Protein AF-L8F3K5-F1 (afdb_monomer_lite)

Structure (mmCIF, N/CA/C/O backbone):
data_AF-L8F3K5-F1
#
_entry.id   AF-L8F3K5-F1
#
loop_
_atom_site.group_PDB
_atom_site.id
_atom_site.type_symbol
_atom_site.label_atom_id
_atom_site.label_alt_id
_atom_site.label_comp_id
_atom_site.label_asym_id
_atom_site.label_entity_id
_atom_site.label_seq_id
_atom_site.pdbx_PDB_ins_code
_atom_site.Cartn_x
_atom_site.Cartn_y
_atom_site.Cartn_z
_atom_site.occupancy
_atom_site.B_iso_or_equiv
_atom_site.auth_seq_id
_atom_site.auth_comp_id
_atom_site.auth_asym_id
_atom_site.auth_atom_id
_atom_site.pdbx_PDB_model_num
ATOM 1 N N . MET A 1 1 ? 30.404 16.457 -5.423 1.00 36.34 1 MET A N 1
ATOM 2 C CA . MET A 1 1 ? 29.366 15.419 -5.221 1.00 36.34 1 MET A CA 1
ATOM 3 C C . MET A 1 1 ? 28.011 16.108 -5.156 1.00 36.34 1 MET A C 1
ATOM 5 O O . MET A 1 1 ? 27.626 16.585 -4.099 1.00 36.34 1 MET A O 1
ATOM 9 N N . GLY A 1 2 ? 27.346 16.272 -6.302 1.00 43.00 2 GLY A N 1
ATOM 10 C CA . GLY A 1 2 ? 26.012 16.871 -6.367 1.00 43.00 2 GLY A CA 1
ATOM 11 C C . GLY A 1 2 ? 24.969 15.801 -6.072 1.00 43.00 2 GLY A C 1
ATOM 12 O O . GLY A 1 2 ? 24.832 14.852 -6.839 1.00 43.00 2 GLY A O 1
ATOM 13 N N . ALA A 1 3 ? 24.279 15.912 -4.941 1.00 49.78 3 ALA A N 1
ATOM 14 C CA . ALA A 1 3 ? 23.174 15.021 -4.631 1.00 49.78 3 ALA A CA 1
ATOM 15 C C . ALA A 1 3 ? 22.024 15.311 -5.603 1.00 49.78 3 ALA A C 1
ATOM 17 O O . ALA A 1 3 ? 21.519 16.430 -5.654 1.00 49.78 3 ALA A O 1
ATOM 18 N N . LEU A 1 4 ? 21.592 14.299 -6.356 1.00 48.38 4 LEU A N 1
ATOM 19 C CA . LEU A 1 4 ? 20.319 14.317 -7.074 1.00 48.38 4 LEU A CA 1
ATOM 20 C C . LEU A 1 4 ? 19.176 14.278 -6.043 1.00 48.38 4 LEU A C 1
ATOM 22 O O . LEU A 1 4 ? 18.558 13.2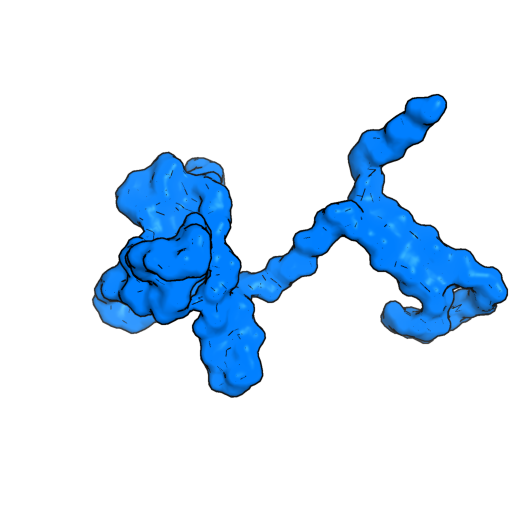42 -5.799 1.00 48.38 4 LEU A O 1
ATOM 26 N N . GLY A 1 5 ? 18.945 15.399 -5.362 1.00 53.62 5 GLY A N 1
ATOM 27 C CA . GLY A 1 5 ? 17.818 15.578 -4.456 1.00 53.62 5 GLY A CA 1
ATOM 28 C C . GLY A 1 5 ? 16.514 15.585 -5.251 1.00 53.62 5 GLY A C 1
ATOM 29 O O . GLY A 1 5 ? 16.362 16.377 -6.172 1.00 53.62 5 GLY A O 1
ATOM 30 N N . GLY A 1 6 ? 15.582 14.692 -4.911 1.00 67.50 6 GLY A N 1
ATOM 31 C CA . GLY A 1 6 ? 14.237 14.655 -5.505 1.00 67.50 6 GLY A CA 1
ATOM 32 C C . GLY A 1 6 ? 14.044 13.711 -6.698 1.00 67.50 6 GLY A C 1
ATOM 33 O O . GLY A 1 6 ? 12.943 13.647 -7.235 1.00 67.50 6 GLY A O 1
ATOM 34 N N . VAL A 1 7 ? 15.059 12.942 -7.101 1.00 74.69 7 VAL A N 1
ATOM 35 C CA . VAL A 1 7 ? 14.916 11.950 -8.180 1.00 74.69 7 VAL A CA 1
ATOM 36 C C . VAL A 1 7 ? 14.282 10.656 -7.643 1.00 74.69 7 VAL A C 1
ATOM 38 O O . VAL A 1 7 ? 14.799 10.046 -6.708 1.00 74.69 7 VAL A O 1
ATOM 41 N N . GLU A 1 8 ? 13.159 10.226 -8.234 1.00 76.56 8 GLU A N 1
ATOM 42 C CA . GLU A 1 8 ? 12.423 9.002 -7.847 1.00 76.56 8 GLU A CA 1
ATOM 43 C C . GLU A 1 8 ? 13.243 7.720 -8.099 1.00 76.56 8 GLU A C 1
ATOM 45 O O . GLU A 1 8 ? 13.157 6.737 -7.351 1.00 76.56 8 GLU A O 1
ATOM 50 N N . GLY A 1 9 ? 14.058 7.734 -9.154 1.00 81.31 9 GLY A N 1
ATOM 51 C CA . GLY A 1 9 ? 14.797 6.575 -9.628 1.00 81.31 9 GLY A CA 1
ATOM 52 C C . GLY A 1 9 ? 15.609 6.845 -10.892 1.00 81.31 9 GLY A C 1
ATOM 53 O O . GLY A 1 9 ? 15.603 7.946 -11.436 1.00 81.31 9 GLY A O 1
ATOM 54 N N . ILE A 1 10 ? 16.301 5.815 -11.367 1.00 86.12 10 ILE A N 1
ATOM 55 C CA . ILE A 1 10 ? 17.162 5.845 -12.550 1.00 86.12 10 ILE A CA 1
ATOM 56 C C . ILE A 1 10 ? 16.566 4.911 -13.603 1.00 86.12 10 ILE A C 1
ATOM 58 O O . ILE A 1 10 ? 16.078 3.826 -13.284 1.00 86.12 10 ILE A O 1
ATOM 62 N N . VAL A 1 11 ? 16.617 5.322 -14.868 1.00 88.56 11 VAL A N 1
ATOM 63 C CA . VAL A 1 11 ? 16.275 4.457 -16.000 1.00 88.56 11 VAL A CA 1
ATOM 64 C C . VAL A 1 11 ? 17.534 4.187 -16.805 1.00 88.56 11 VAL A C 1
ATOM 66 O O . VAL A 1 11 ? 18.119 5.109 -17.366 1.00 88.56 11 VAL A O 1
ATOM 69 N N . TYR A 1 12 ? 17.926 2.922 -16.885 1.00 85.50 12 TYR A N 1
ATOM 70 C CA . TYR A 1 12 ? 18.971 2.472 -17.791 1.00 85.50 12 TYR A CA 1
ATOM 71 C C . TYR A 1 12 ? 18.354 2.112 -19.144 1.00 85.50 12 TYR A C 1
ATOM 73 O O . TYR A 1 12 ? 17.380 1.355 -19.216 1.00 85.50 12 TYR A O 1
ATOM 81 N N . LYS A 1 13 ? 18.921 2.670 -20.215 1.00 86.94 13 LYS A N 1
ATOM 82 C CA . LYS A 1 13 ? 18.532 2.404 -21.601 1.00 86.94 13 LYS A CA 1
ATOM 83 C C . LYS A 1 13 ? 19.700 1.688 -22.289 1.00 86.94 13 LYS A C 1
ATOM 85 O O . LYS A 1 13 ? 20.770 2.286 -22.371 1.00 86.94 13 LYS A O 1
ATOM 90 N N . PRO A 1 14 ? 19.533 0.440 -22.754 1.00 83.06 14 PRO A N 1
ATOM 91 C CA . PRO A 1 14 ? 20.573 -0.249 -23.504 1.00 83.06 14 PRO A CA 1
ATOM 92 C C . PRO A 1 14 ? 20.718 0.365 -24.902 1.00 83.06 14 PRO A C 1
ATOM 94 O O . PRO A 1 14 ? 19.752 0.900 -25.449 1.00 83.06 14 PRO A O 1
ATOM 97 N N . GLU A 1 15 ? 21.898 0.232 -25.508 1.00 82.06 15 GLU A N 1
ATOM 98 C CA . GLU A 1 15 ? 22.142 0.632 -26.901 1.00 82.06 15 GLU A CA 1
ATOM 99 C C . GLU A 1 15 ? 21.512 -0.367 -27.880 1.00 82.06 15 GLU A C 1
ATOM 101 O O . GLU A 1 15 ? 22.176 -1.175 -28.526 1.00 82.06 15 GLU A O 1
ATOM 106 N N . ARG A 1 16 ? 20.181 -0.367 -27.934 1.00 80.56 16 ARG A N 1
ATOM 107 C CA . ARG A 1 16 ? 19.373 -1.166 -28.857 1.00 80.56 16 ARG A CA 1
ATOM 108 C C . ARG A 1 16 ? 18.311 -0.275 -29.504 1.00 80.56 16 ARG A C 1
ATOM 110 O O . ARG A 1 16 ? 17.872 0.688 -28.868 1.00 80.56 16 ARG A O 1
ATOM 117 N N . PRO A 1 17 ? 17.871 -0.586 -30.737 1.00 79.81 17 PRO A N 1
ATOM 118 C CA . PRO A 1 17 ? 16.778 0.137 -31.373 1.00 79.81 17 PRO A CA 1
ATOM 119 C C . PRO A 1 17 ? 15.535 0.178 -30.483 1.00 79.81 17 PRO A C 1
ATOM 121 O O . PRO A 1 17 ? 15.240 -0.771 -29.752 1.00 79.81 17 PRO A O 1
ATOM 124 N N . TYR A 1 18 ? 14.794 1.282 -30.555 1.00 78.12 18 TYR A N 1
ATOM 125 C CA . TYR A 1 18 ? 13.544 1.412 -29.822 1.00 78.12 18 TYR A CA 1
ATOM 126 C C . TYR A 1 18 ? 12.545 0.356 -30.301 1.00 78.12 18 TYR A C 1
ATOM 128 O O . TYR A 1 18 ? 12.152 0.342 -31.465 1.00 78.12 18 TYR A O 1
ATOM 136 N N . ALA A 1 19 ? 12.113 -0.506 -29.386 1.00 77.38 19 ALA A N 1
ATOM 137 C CA . ALA A 1 19 ? 11.056 -1.470 -29.638 1.00 77.38 19 ALA A CA 1
ATOM 138 C C . ALA A 1 19 ? 9.788 -1.032 -28.899 1.00 77.38 19 ALA A C 1
ATOM 140 O O . ALA A 1 19 ? 9.795 -0.858 -27.676 1.00 77.38 19 ALA A O 1
ATOM 141 N N . ALA A 1 20 ? 8.699 -0.849 -29.643 1.00 73.50 20 ALA A N 1
ATOM 142 C CA . ALA A 1 20 ? 7.398 -0.539 -29.071 1.00 73.50 20 ALA A CA 1
ATOM 143 C C . ALA A 1 20 ? 6.848 -1.763 -28.313 1.00 73.50 20 ALA A C 1
ATOM 145 O O . ALA A 1 20 ? 6.809 -2.870 -28.842 1.00 73.50 20 ALA A O 1
ATOM 146 N N . GLY A 1 21 ? 6.434 -1.566 -27.060 1.00 69.44 21 GLY A N 1
ATOM 147 C CA . GLY A 1 21 ? 5.918 -2.622 -26.181 1.00 69.44 21 GLY A CA 1
ATOM 148 C C . GLY A 1 21 ? 6.439 -2.482 -24.749 1.00 69.44 21 GLY A C 1
ATOM 149 O O . GLY A 1 21 ? 7.536 -1.974 -24.531 1.00 69.44 21 GLY A O 1
ATOM 150 N N . ARG A 1 22 ? 5.659 -2.917 -23.745 1.00 62.50 22 ARG A N 1
ATOM 151 C CA . ARG A 1 22 ? 5.964 -2.670 -22.314 1.00 62.50 22 ARG A CA 1
ATOM 152 C C . ARG A 1 22 ? 7.310 -3.241 -21.836 1.00 62.50 22 ARG A C 1
ATOM 154 O O . ARG A 1 22 ? 7.854 -2.724 -20.867 1.00 62.50 22 ARG A O 1
ATOM 161 N N . THR A 1 23 ? 7.833 -4.276 -22.492 1.00 62.66 23 THR A N 1
ATOM 162 C CA . THR A 1 23 ? 9.066 -4.992 -22.103 1.00 62.66 23 THR A CA 1
ATOM 163 C C . THR A 1 23 ? 10.081 -5.130 -23.240 1.00 62.66 23 THR A C 1
ATOM 165 O O . THR A 1 23 ? 11.191 -5.605 -23.016 1.00 62.66 23 THR A O 1
ATOM 168 N N . ALA A 1 24 ? 9.730 -4.703 -24.456 1.00 60.81 24 ALA A N 1
ATOM 169 C CA . ALA A 1 24 ? 10.516 -4.979 -25.658 1.00 60.81 24 ALA A CA 1
ATOM 170 C C . ALA A 1 24 ? 11.785 -4.115 -25.766 1.00 60.81 24 ALA A C 1
ATOM 172 O O . ALA A 1 24 ? 12.764 -4.518 -26.387 1.00 60.81 24 ALA A O 1
ATOM 173 N N . SER A 1 25 ? 11.795 -2.938 -25.136 1.00 65.56 25 SER A N 1
ATOM 174 C CA . SER A 1 25 ? 12.884 -1.960 -25.234 1.00 65.56 25 SER A CA 1
ATOM 175 C C . SER A 1 25 ? 14.082 -2.243 -24.317 1.00 65.56 25 SER A C 1
ATOM 177 O O . SER A 1 25 ? 15.090 -1.543 -24.395 1.00 65.56 25 SER A O 1
ATOM 179 N N . GLY A 1 26 ? 13.994 -3.246 -23.432 1.00 74.62 26 GLY A N 1
ATOM 180 C CA . GLY A 1 26 ? 15.075 -3.602 -22.503 1.00 74.62 26 GLY A CA 1
ATOM 181 C C . GLY A 1 26 ? 15.410 -2.516 -21.473 1.00 74.62 26 GLY A C 1
ATOM 182 O O . GLY A 1 26 ? 16.487 -2.539 -20.883 1.00 74.62 26 GLY A O 1
ATOM 183 N N . TRP A 1 27 ? 14.518 -1.542 -21.270 1.00 85.44 27 TRP A N 1
ATOM 184 C CA . TRP A 1 27 ? 14.727 -0.464 -20.306 1.00 85.44 27 TRP A CA 1
ATOM 185 C C . TRP A 1 27 ? 14.609 -0.993 -18.879 1.00 85.44 27 TRP A C 1
ATOM 187 O O . TRP A 1 27 ? 13.574 -1.544 -18.501 1.00 85.44 27 TRP A O 1
ATOM 197 N N . LEU A 1 28 ? 15.638 -0.765 -18.065 1.00 84.69 28 LEU A N 1
ATOM 1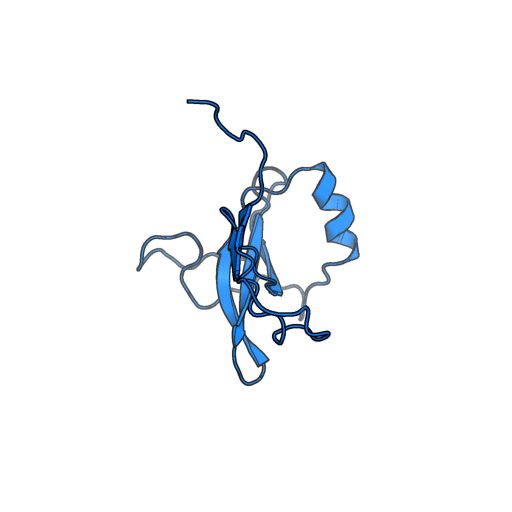98 C CA . LEU A 1 28 ? 15.621 -1.126 -16.652 1.00 84.69 28 LEU A CA 1
ATOM 199 C C . LEU A 1 28 ? 15.284 0.108 -15.821 1.00 84.69 28 LEU A C 1
ATOM 201 O O . LEU A 1 28 ? 15.991 1.113 -15.864 1.00 84.69 28 LEU A O 1
ATOM 205 N N . LYS A 1 29 ? 14.196 0.029 -15.054 1.00 85.38 29 LYS A N 1
ATOM 206 C CA . LYS A 1 29 ? 13.795 1.078 -14.116 1.00 85.38 29 LYS A CA 1
ATOM 207 C C . LYS A 1 29 ? 14.208 0.666 -12.713 1.00 85.38 29 LYS A C 1
ATOM 209 O O . LYS A 1 29 ? 13.692 -0.311 -12.181 1.00 85.38 29 LYS A O 1
ATOM 214 N N . TRP A 1 30 ? 15.095 1.438 -12.111 1.00 83.12 30 TRP A N 1
ATOM 215 C CA . TRP A 1 30 ? 15.425 1.327 -10.700 1.00 83.12 30 TRP A CA 1
ATOM 216 C C . TRP A 1 30 ? 14.757 2.477 -9.951 1.00 83.12 30 TRP A C 1
ATOM 218 O O . TRP A 1 30 ? 14.903 3.628 -10.350 1.00 83.12 30 TRP A O 1
ATOM 228 N N . LYS A 1 31 ? 14.013 2.190 -8.882 1.00 81.38 31 LYS A N 1
ATOM 229 C CA . LYS A 1 31 ? 13.364 3.206 -8.041 1.00 81.38 31 LYS A CA 1
ATOM 230 C C . LYS A 1 31 ? 13.883 3.094 -6.620 1.00 81.38 31 LYS A C 1
ATOM 232 O O . LYS A 1 31 ? 14.052 1.990 -6.114 1.00 81.38 31 LYS A O 1
ATOM 237 N N . ARG A 1 32 ? 14.079 4.233 -5.956 1.00 78.25 32 ARG A N 1
ATOM 238 C CA . ARG A 1 32 ? 14.500 4.252 -4.546 1.00 78.25 32 ARG A CA 1
ATOM 239 C C . ARG A 1 32 ? 13.387 3.784 -3.605 1.00 78.25 32 ARG A C 1
ATOM 241 O O . ARG A 1 32 ? 13.668 3.245 -2.541 1.00 78.25 32 ARG A O 1
ATOM 248 N N . ARG A 1 33 ? 12.128 4.037 -3.971 1.00 78.81 33 ARG A N 1
ATOM 249 C CA . ARG A 1 33 ? 10.939 3.605 -3.229 1.00 78.81 33 ARG A CA 1
ATOM 250 C C . ARG A 1 33 ? 10.125 2.653 -4.090 1.00 78.81 33 ARG A C 1
ATOM 252 O O . ARG A 1 33 ? 9.877 2.932 -5.262 1.00 78.81 33 ARG A O 1
ATOM 259 N N . HIS A 1 34 ? 9.709 1.550 -3.483 1.00 76.38 34 HIS A N 1
ATOM 260 C CA . HIS A 1 34 ? 8.798 0.595 -4.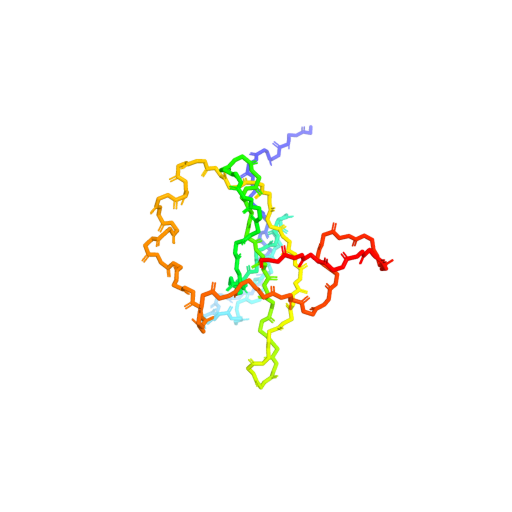091 1.00 76.38 34 HIS A CA 1
ATOM 261 C C . HIS A 1 34 ? 7.382 0.893 -3.610 1.00 76.38 34 HIS A C 1
ATOM 263 O O . HIS A 1 34 ? 7.157 1.078 -2.415 1.00 76.38 34 HIS A O 1
ATOM 269 N N . THR A 1 35 ? 6.446 0.944 -4.550 1.00 81.50 35 THR A N 1
ATOM 270 C CA . THR A 1 35 ? 5.018 1.085 -4.270 1.00 81.50 35 THR A CA 1
ATOM 271 C C . THR A 1 35 ? 4.350 -0.229 -4.632 1.00 81.50 35 THR A C 1
ATOM 273 O O . THR A 1 35 ? 4.654 -0.805 -5.678 1.00 81.50 35 THR A O 1
ATOM 276 N N . LEU A 1 36 ? 3.479 -0.706 -3.751 1.00 79.31 36 LEU A N 1
ATOM 277 C CA . LEU A 1 36 ? 2.675 -1.901 -3.951 1.00 79.31 36 LEU A CA 1
ATOM 278 C C . LEU A 1 36 ? 1.211 -1.512 -3.789 1.00 79.31 36 LEU A C 1
ATOM 280 O O . LEU A 1 36 ? 0.873 -0.792 -2.849 1.00 79.31 36 LEU A O 1
ATOM 284 N N . ASP A 1 37 ? 0.368 -2.018 -4.682 1.00 81.19 37 ASP A N 1
ATOM 285 C CA . ASP A 1 37 ? -1.077 -1.907 -4.540 1.00 81.19 37 ASP A CA 1
ATOM 286 C C . ASP A 1 37 ? -1.552 -3.024 -3.610 1.00 81.19 37 ASP A C 1
ATOM 288 O O . ASP A 1 37 ? -1.268 -4.205 -3.825 1.00 81.19 37 ASP A O 1
ATOM 292 N N . ILE A 1 38 ? -2.235 -2.637 -2.538 1.00 83.62 38 ILE A N 1
ATOM 293 C CA . ILE A 1 38 ? -2.626 -3.517 -1.436 1.00 83.62 38 ILE A CA 1
ATOM 294 C C . ILE A 1 38 ? -4.086 -3.260 -1.070 1.00 83.62 38 ILE A C 1
ATOM 296 O O . ILE A 1 38 ? -4.592 -2.148 -1.228 1.00 83.62 38 ILE A O 1
ATOM 300 N N . ALA A 1 39 ? -4.773 -4.290 -0.585 1.00 84.94 39 ALA A N 1
ATOM 301 C CA . ALA A 1 39 ? -6.158 -4.188 -0.153 1.00 84.94 39 ALA A CA 1
ATOM 302 C C . ALA A 1 39 ? -6.248 -3.565 1.246 1.00 84.94 39 ALA A C 1
ATOM 304 O O . ALA A 1 39 ? -5.423 -3.838 2.120 1.00 84.94 39 ALA A O 1
ATOM 305 N N . VAL A 1 40 ? -7.285 -2.760 1.472 1.00 85.56 40 VAL A N 1
ATOM 306 C CA . VAL A 1 40 ? -7.625 -2.253 2.804 1.00 85.56 40 VAL A CA 1
ATOM 307 C C . VAL A 1 40 ? -8.479 -3.293 3.520 1.00 85.56 40 VAL A C 1
ATOM 309 O O . VAL A 1 40 ? -9.558 -3.636 3.045 1.00 85.56 40 VAL A O 1
ATOM 312 N N . LEU A 1 41 ? -7.992 -3.794 4.656 1.00 82.81 41 LEU A N 1
ATOM 313 C CA . LEU A 1 41 ? -8.697 -4.787 5.476 1.00 82.81 41 LEU A CA 1
ATOM 314 C C . LEU A 1 41 ? -9.604 -4.135 6.519 1.00 82.81 41 LEU A C 1
ATOM 316 O O . LEU A 1 41 ? -10.626 -4.701 6.891 1.00 82.81 41 LEU A O 1
ATOM 320 N N . GLY A 1 42 ? -9.227 -2.949 6.994 1.00 81.38 42 GLY A N 1
ATOM 321 C CA . GLY A 1 42 ? -9.977 -2.221 8.006 1.00 81.38 42 GLY A CA 1
ATOM 322 C C . GLY A 1 42 ? 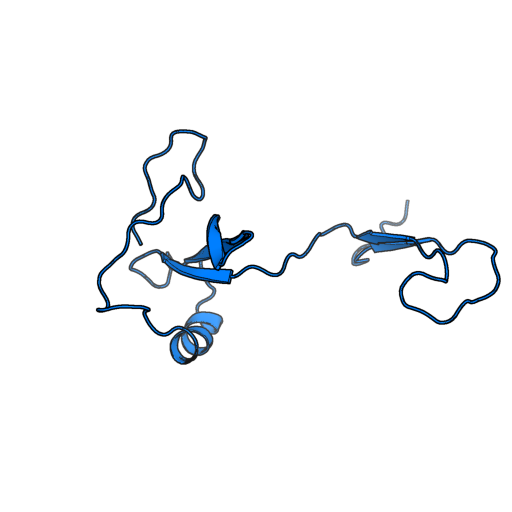-9.226 -1.007 8.531 1.00 81.38 42 GLY A C 1
ATOM 323 O O . GLY A 1 42 ? -8.111 -0.704 8.099 1.00 81.38 42 GLY A O 1
ATOM 324 N N . VAL A 1 43 ? -9.853 -0.320 9.482 1.00 81.69 43 VAL A N 1
ATOM 325 C CA . VAL A 1 43 ? -9.265 0.804 10.216 1.00 81.69 43 VAL A CA 1
ATOM 326 C C . VAL A 1 43 ? -9.054 0.365 11.659 1.00 81.69 43 VAL A C 1
ATOM 328 O O . VAL A 1 43 ? -9.970 -0.155 12.289 1.00 81.69 43 VAL A O 1
ATOM 331 N N . THR A 1 44 ? -7.850 0.569 12.179 1.00 79.19 44 THR A N 1
ATOM 332 C CA . THR A 1 44 ? -7.495 0.316 13.579 1.00 79.19 44 THR A CA 1
ATOM 333 C C . THR A 1 44 ? -7.538 1.616 14.374 1.00 79.19 44 THR A C 1
ATOM 335 O O . THR A 1 44 ? -7.324 2.682 13.804 1.00 79.19 44 THR A O 1
ATOM 338 N N . GLY A 1 45 ? -7.715 1.531 15.694 1.00 71.81 45 GLY A N 1
ATOM 339 C CA . GLY A 1 45 ? -7.693 2.692 16.592 1.00 71.81 45 GLY A CA 1
ATOM 340 C C . GLY A 1 45 ? -9.074 3.313 16.825 1.00 71.81 45 GLY A C 1
ATOM 341 O O . GLY A 1 45 ? -9.994 3.179 16.021 1.00 71.81 45 GLY A O 1
ATOM 342 N N . THR A 1 46 ? -9.244 3.961 17.977 1.00 68.25 46 THR A N 1
ATOM 343 C CA . THR A 1 46 ? -10.539 4.514 18.424 1.00 68.25 46 THR A CA 1
ATOM 344 C C . THR A 1 46 ? -10.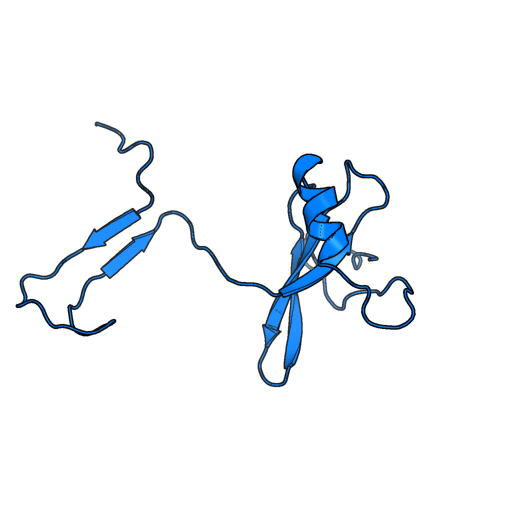597 6.033 18.379 1.00 68.25 46 THR A C 1
ATOM 346 O O . THR A 1 46 ? -11.688 6.597 18.410 1.00 68.25 46 THR A O 1
ATOM 349 N N . SER A 1 47 ? -9.447 6.703 18.284 1.00 69.69 47 SER A N 1
ATOM 350 C CA . SER A 1 47 ? -9.357 8.159 18.199 1.00 69.69 47 SER A CA 1
ATOM 351 C C . SER A 1 47 ? -8.760 8.588 16.857 1.00 69.69 47 SER A C 1
ATOM 353 O O . SER A 1 47 ? -7.898 7.880 16.337 1.00 69.69 47 SER A O 1
ATOM 355 N N . PRO A 1 48 ? -9.129 9.759 16.306 1.00 66.62 48 PRO A N 1
ATOM 356 C CA . PRO A 1 48 ? -8.589 10.246 15.032 1.00 66.62 48 PRO A CA 1
ATOM 357 C C . PRO A 1 48 ? -7.053 10.286 14.987 1.00 66.62 48 PRO A C 1
ATOM 359 O O . PRO A 1 48 ? -6.457 10.011 13.955 1.00 66.62 48 PRO A O 1
ATOM 362 N N . ALA A 1 49 ? -6.402 10.558 16.123 1.00 62.88 49 ALA A N 1
ATOM 363 C CA . ALA A 1 49 ? -4.942 10.591 16.235 1.00 62.88 49 ALA A CA 1
ATOM 364 C C . ALA A 1 49 ? -4.274 9.200 16.224 1.00 62.88 49 ALA A C 1
ATOM 366 O O . ALA A 1 49 ? -3.065 9.104 16.034 1.00 62.88 49 ALA A O 1
ATOM 367 N N . THR A 1 50 ? -5.039 8.129 16.451 1.00 70.00 50 THR A N 1
ATOM 368 C CA . THR A 1 50 ? -4.560 6.734 16.467 1.00 70.00 50 THR A CA 1
ATOM 369 C C . THR A 1 50 ? -5.144 5.899 15.330 1.00 70.00 50 THR A C 1
ATOM 371 O O . THR A 1 50 ? -4.831 4.714 15.223 1.00 70.00 50 THR A O 1
ATOM 374 N N . GLN A 1 51 ? -5.981 6.505 14.481 1.00 77.75 51 GLN A N 1
ATOM 375 C CA . GLN A 1 51 ? -6.588 5.825 13.348 1.00 77.75 51 GLN A CA 1
ATOM 376 C C . GLN A 1 51 ? -5.523 5.458 12.324 1.00 77.75 51 GLN A C 1
ATOM 378 O O . GLN A 1 51 ? -4.816 6.329 11.830 1.00 77.75 51 GLN A O 1
ATOM 383 N N . ALA A 1 52 ? -5.420 4.182 11.983 1.00 82.00 52 ALA A N 1
ATOM 384 C CA . ALA A 1 52 ? -4.508 3.690 10.957 1.00 82.00 52 ALA A CA 1
ATOM 385 C C . ALA A 1 52 ? -5.218 2.665 10.074 1.00 82.00 52 ALA A C 1
ATOM 387 O O . ALA A 1 52 ? -6.238 2.101 10.461 1.00 82.00 52 ALA A O 1
ATOM 388 N N . ILE A 1 53 ? -4.694 2.426 8.877 1.00 84.50 53 ILE A N 1
ATOM 389 C CA . ILE A 1 53 ? -5.254 1.449 7.944 1.00 84.50 53 ILE A CA 1
ATOM 390 C C . ILE A 1 53 ? -4.521 0.122 8.115 1.00 84.50 53 ILE A C 1
ATOM 392 O O . ILE A 1 53 ? -3.296 0.079 8.006 1.00 84.50 53 ILE A O 1
ATOM 396 N N . ALA A 1 54 ? -5.271 -0.959 8.324 1.00 85.06 54 ALA A N 1
ATOM 397 C CA . ALA A 1 54 ? -4.767 -2.321 8.214 1.00 85.06 54 ALA A CA 1
ATOM 398 C C . ALA A 1 54 ? -4.728 -2.744 6.738 1.00 85.06 54 ALA A C 1
ATOM 400 O O . ALA A 1 54 ? -5.727 -2.663 6.019 1.00 85.06 54 ALA A O 1
ATOM 401 N N . LEU A 1 55 ? -3.560 -3.193 6.290 1.00 85.00 55 LEU A N 1
ATOM 402 C CA . LEU A 1 55 ? -3.242 -3.460 4.893 1.00 85.00 55 LEU A CA 1
ATOM 403 C C . LEU A 1 55 ? -3.072 -4.961 4.663 1.00 85.00 55 LEU A C 1
ATOM 405 O O . LEU A 1 55 ? -2.439 -5.654 5.467 1.00 85.00 55 LEU A O 1
ATOM 409 N N . GLY A 1 56 ? -3.593 -5.451 3.541 1.00 84.06 56 GLY A N 1
ATOM 410 C CA . GLY A 1 56 ? -3.529 -6.854 3.155 1.00 84.06 56 GLY A CA 1
ATOM 411 C C . GLY A 1 56 ? -3.056 -7.064 1.724 1.00 84.06 56 GLY A C 1
ATOM 412 O O . GLY A 1 56 ? -3.447 -6.337 0.813 1.00 84.06 56 GLY A O 1
ATOM 413 N N . LEU A 1 57 ? -2.236 -8.092 1.513 1.00 84.06 57 LEU A N 1
ATOM 414 C CA . LEU A 1 57 ? -1.924 -8.584 0.177 1.00 84.06 57 LEU A CA 1
ATOM 415 C C . LEU A 1 57 ? -2.973 -9.609 -0.260 1.00 84.06 57 LEU A C 1
ATOM 417 O O . LEU A 1 57 ? -3.258 -10.544 0.496 1.00 84.06 57 LEU A O 1
ATOM 421 N N . PRO A 1 58 ? -3.527 -9.479 -1.477 1.00 79.00 58 PRO A N 1
ATOM 422 C CA . PRO A 1 58 ? -4.340 -10.532 -2.051 1.00 79.00 58 PRO A CA 1
ATOM 423 C C . PRO A 1 58 ? -3.463 -11.737 -2.393 1.00 79.00 58 PRO A C 1
ATOM 425 O O . PRO A 1 58 ? -2.524 -11.648 -3.183 1.00 79.00 58 PRO A O 1
ATOM 428 N N . LEU A 1 59 ? -3.781 -12.875 -1.786 1.00 77.56 59 LEU A N 1
ATOM 429 C CA . LEU A 1 59 ? -3.231 -14.175 -2.139 1.00 77.56 59 LEU A CA 1
ATOM 430 C C . LEU A 1 59 ? -4.060 -14.818 -3.258 1.00 77.56 59 LEU A C 1
ATOM 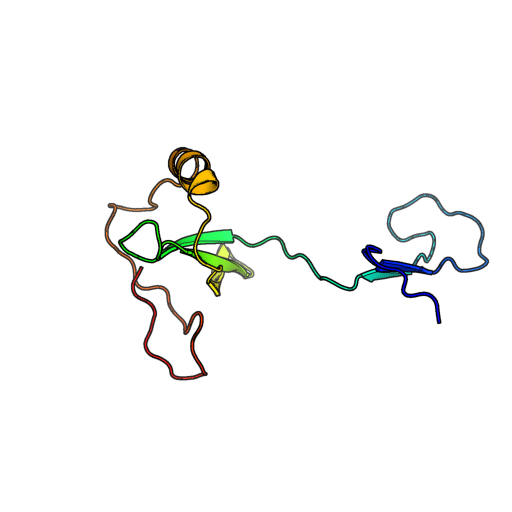432 O O . LEU A 1 59 ? -5.176 -14.406 -3.591 1.00 77.56 59 LEU A O 1
ATOM 436 N N . THR A 1 60 ? -3.518 -15.887 -3.835 1.00 67.25 60 THR A N 1
ATOM 437 C CA . THR A 1 60 ? -4.262 -16.749 -4.752 1.00 67.25 60 THR A CA 1
ATOM 438 C C . THR A 1 60 ? -5.515 -17.314 -4.068 1.00 67.25 60 THR A C 1
ATOM 440 O O . THR A 1 60 ? -5.487 -17.693 -2.900 1.00 67.25 60 THR A O 1
ATOM 443 N N . ARG A 1 61 ? -6.622 -17.389 -4.825 1.00 68.00 61 ARG A N 1
ATOM 444 C CA . ARG A 1 61 ? -7.965 -17.837 -4.383 1.00 68.00 61 ARG A CA 1
ATOM 445 C C . ARG A 1 61 ? -8.745 -16.876 -3.471 1.00 68.00 61 ARG A C 1
ATOM 447 O O . ARG A 1 61 ? -9.640 -17.317 -2.760 1.00 68.00 61 ARG A O 1
ATOM 454 N N . GLY A 1 62 ? -8.461 -15.573 -3.521 1.00 68.88 62 GLY A N 1
ATOM 455 C CA . GLY A 1 62 ? -9.292 -14.558 -2.854 1.00 68.88 62 GLY A CA 1
ATOM 456 C C . GLY A 1 62 ? -9.085 -14.458 -1.340 1.00 68.88 62 GLY A C 1
ATOM 457 O O . GLY A 1 62 ? -9.813 -13.731 -0.672 1.00 68.88 62 GLY A O 1
ATOM 458 N N . ALA A 1 63 ? -8.084 -15.156 -0.800 1.00 76.06 63 ALA A N 1
ATOM 459 C CA . ALA A 1 63 ? -7.633 -14.945 0.567 1.00 76.06 63 ALA A CA 1
ATOM 460 C C . ALA A 1 63 ? -6.841 -13.630 0.663 1.00 76.06 63 ALA A C 1
ATOM 462 O O . ALA A 1 63 ? -6.101 -13.276 -0.254 1.00 76.06 63 ALA A O 1
ATOM 463 N N . LEU A 1 64 ? -6.973 -12.919 1.782 1.00 76.75 64 LEU A N 1
ATOM 464 C CA . LEU A 1 64 ? -6.187 -11.722 2.078 1.00 76.75 64 LEU A CA 1
ATOM 465 C C . LEU A 1 64 ? -5.238 -12.024 3.238 1.00 76.75 64 LEU A C 1
ATOM 467 O O . LEU A 1 64 ? -5.671 -12.499 4.286 1.00 76.75 64 LEU A O 1
ATOM 471 N N . GLN A 1 65 ? -3.950 -11.741 3.057 1.00 80.00 65 GLN A N 1
ATOM 472 C CA . GLN A 1 65 ? -2.946 -11.850 4.112 1.00 80.00 65 GLN A CA 1
ATOM 473 C C . GLN A 1 65 ? -2.624 -10.463 4.648 1.00 80.00 65 GLN A C 1
ATOM 475 O O . GLN A 1 65 ? -2.191 -9.602 3.886 1.00 80.00 65 GLN A O 1
ATOM 480 N N . ALA A 1 66 ? -2.797 -10.243 5.949 1.00 81.06 66 ALA A N 1
ATOM 481 C CA . ALA A 1 66 ? -2.417 -8.982 6.571 1.00 81.06 66 ALA A CA 1
ATOM 482 C C . ALA A 1 66 ? -0.888 -8.803 6.539 1.00 81.06 66 ALA A C 1
ATOM 484 O O . ALA A 1 66 ? -0.142 -9.714 6.897 1.00 81.06 66 ALA A O 1
ATOM 485 N N . VAL A 1 67 ? -0.426 -7.635 6.085 1.00 79.56 67 VAL A N 1
ATOM 486 C CA . VAL A 1 67 ? 1.005 -7.360 5.850 1.00 79.56 67 VAL A CA 1
ATOM 487 C C . VAL A 1 67 ? 1.541 -6.141 6.582 1.00 79.56 67 VAL A C 1
ATOM 489 O O . VAL A 1 67 ? 2.748 -6.034 6.779 1.00 79.56 67 VAL A O 1
ATOM 492 N N . GLY A 1 68 ? 0.678 -5.217 6.995 1.00 79.38 68 GLY A N 1
ATOM 493 C CA . GLY A 1 68 ? 1.131 -4.018 7.687 1.00 79.38 68 GLY A CA 1
ATOM 494 C C . GLY A 1 68 ? -0.004 -3.125 8.157 1.00 79.38 68 GLY A C 1
ATOM 495 O O . GLY A 1 68 ? -1.149 -3.275 7.738 1.00 79.38 68 GLY A O 1
ATOM 496 N N . VAL A 1 69 ? 0.341 -2.191 9.037 1.00 83.25 69 VAL A N 1
ATOM 497 C CA . VAL A 1 69 ? -0.496 -1.042 9.386 1.00 83.25 69 VAL A CA 1
ATOM 498 C C . VAL A 1 69 ? 0.158 0.217 8.836 1.00 83.25 69 VAL A C 1
ATOM 500 O O . VAL A 1 69 ? 1.387 0.321 8.796 1.00 83.25 69 VAL A O 1
ATOM 503 N N . SER A 1 70 ? -0.654 1.168 8.387 1.00 81.00 70 SER A N 1
ATOM 504 C CA . SER A 1 70 ? -0.153 2.488 8.020 1.00 81.00 70 SER A CA 1
ATOM 505 C C . SER A 1 70 ? 0.318 3.263 9.254 1.00 81.00 70 SER A C 1
ATOM 507 O O . SER A 1 70 ? -0.001 2.930 10.394 1.00 81.00 70 SER A O 1
ATOM 509 N N . LEU A 1 71 ? 1.026 4.367 9.017 1.00 83.19 71 LEU A N 1
ATOM 510 C CA . LEU A 1 71 ? 1.138 5.424 10.021 1.00 83.19 71 LEU A CA 1
ATOM 511 C C . LEU A 1 71 ? -0.254 6.009 10.329 1.00 83.19 71 LEU A C 1
ATOM 513 O O . LEU A 1 71 ? -1.172 5.826 9.514 1.00 83.19 71 LEU A O 1
ATOM 517 N N . PRO A 1 72 ? -0.415 6.722 11.460 1.00 81.94 72 PRO A N 1
ATOM 518 C CA . PRO A 1 72 ? -1.658 7.409 11.770 1.00 81.94 72 PRO A CA 1
ATOM 519 C C . PRO A 1 72 ? -2.142 8.264 10.599 1.00 81.94 72 PRO A C 1
ATOM 521 O O . PRO A 1 72 ? -1.368 8.990 9.966 1.00 81.94 72 PRO A O 1
ATOM 524 N N . LEU A 1 73 ? -3.427 8.135 10.299 1.00 79.06 73 LEU A N 1
ATOM 525 C CA . LEU A 1 73 ? -4.074 8.808 9.195 1.00 79.06 73 LEU A CA 1
ATOM 526 C C . LEU A 1 73 ? -4.079 10.318 9.438 1.00 79.06 73 LEU A C 1
ATOM 528 O O . LEU A 1 73 ? -4.504 10.778 10.500 1.00 79.06 73 LEU A O 1
ATOM 532 N N . PRO A 1 74 ? -3.656 11.120 8.450 1.00 80.25 74 PRO A N 1
ATOM 533 C CA . PRO A 1 74 ? -3.837 12.559 8.517 1.00 80.25 74 PRO A CA 1
ATOM 534 C C . PRO A 1 74 ? -5.327 12.901 8.617 1.00 80.25 74 PRO A C 1
ATOM 536 O O . PRO A 1 74 ? -6.137 12.367 7.859 1.00 80.25 74 PRO A O 1
ATOM 539 N N . ALA A 1 75 ? -5.685 13.856 9.478 1.00 78.00 75 ALA A N 1
ATOM 540 C CA . ALA A 1 75 ? -7.080 14.256 9.701 1.00 78.00 75 ALA A CA 1
ATOM 541 C C . ALA A 1 75 ? -7.821 14.668 8.410 1.00 78.00 75 ALA A C 1
ATOM 543 O O . ALA A 1 75 ? -9.025 14.463 8.291 1.00 78.00 75 ALA A O 1
ATOM 544 N N . ALA A 1 76 ? -7.097 15.201 7.419 1.00 80.00 76 ALA A N 1
ATOM 545 C CA . ALA A 1 76 ? -7.650 15.577 6.117 1.00 80.00 76 ALA A CA 1
ATOM 546 C C . ALA A 1 76 ? -8.096 14.375 5.256 1.00 80.00 76 ALA A C 1
ATOM 548 O O . ALA A 1 76 ? -8.962 14.525 4.397 1.00 80.00 76 ALA A O 1
ATOM 549 N N . LEU A 1 77 ? -7.522 13.189 5.482 1.00 79.62 77 LEU A N 1
ATOM 550 C CA . LEU A 1 77 ? -7.819 11.959 4.739 1.00 79.62 77 LEU A CA 1
ATOM 551 C C . LEU A 1 77 ? -8.992 11.175 5.340 1.00 79.62 77 LEU A C 1
ATOM 553 O O . LEU A 1 77 ? -9.681 10.462 4.613 1.00 79.62 77 LEU A O 1
ATOM 557 N N . CYS A 1 78 ? -9.261 11.340 6.639 1.00 76.12 78 CYS A N 1
ATOM 558 C CA . CYS A 1 78 ? -10.390 10.709 7.325 1.00 76.12 78 CYS A CA 1
ATOM 559 C C . CYS A 1 78 ? -11.738 10.902 6.597 1.00 76.12 78 CYS A C 1
ATOM 561 O O . CYS A 1 78 ? -12.359 9.893 6.270 1.00 76.12 78 CYS A O 1
ATOM 563 N N . PRO A 1 79 ? -12.197 12.130 6.263 1.00 77.62 79 PRO A N 1
ATOM 564 C CA . PRO A 1 79 ? -13.502 12.314 5.617 1.00 77.62 79 PRO A CA 1
ATOM 565 C C . PRO A 1 79 ? -13.583 11.693 4.215 1.00 77.62 79 PRO A C 1
ATOM 567 O O . PRO A 1 79 ? -14.655 11.258 3.805 1.00 77.62 79 PRO A O 1
ATOM 570 N N . GLN A 1 80 ? -12.462 11.613 3.491 1.00 80.69 80 GLN A N 1
ATOM 571 C CA . GLN A 1 80 ? -12.417 10.988 2.166 1.00 80.69 80 GLN A CA 1
ATOM 572 C C . GLN A 1 80 ? -12.570 9.465 2.255 1.00 80.69 80 GLN A C 1
ATOM 574 O O . GLN A 1 80 ? -13.252 8.858 1.433 1.00 80.69 80 GLN A O 1
ATOM 579 N N . LEU A 1 81 ? -11.964 8.849 3.272 1.00 77.88 81 LEU A N 1
ATOM 580 C CA . LEU A 1 81 ? -12.023 7.405 3.489 1.00 77.88 81 LEU A CA 1
ATOM 581 C C . LEU A 1 81 ? -13.376 6.950 4.043 1.00 77.88 81 LEU A C 1
ATOM 583 O O . LEU A 1 81 ? -13.850 5.885 3.655 1.00 77.88 81 LEU A O 1
ATOM 587 N N . THR A 1 82 ? -14.027 7.757 4.887 1.00 77.38 82 THR A N 1
ATOM 588 C CA . THR A 1 82 ? -15.340 7.424 5.468 1.00 77.38 82 THR A CA 1
ATOM 589 C C . THR A 1 82 ? -16.405 7.146 4.403 1.00 77.38 82 THR A C 1
ATOM 591 O O . THR A 1 82 ? -17.249 6.284 4.607 1.00 77.38 82 THR A O 1
ATOM 594 N N . GLY A 1 83 ? -16.362 7.835 3.256 1.00 76.44 83 GLY A N 1
ATOM 595 C CA . GLY A 1 83 ? -17.312 7.605 2.157 1.00 76.44 83 GLY A CA 1
ATOM 596 C C . GLY A 1 83 ? -17.010 6.377 1.289 1.00 76.44 83 GLY A C 1
ATOM 597 O O . GLY A 1 83 ? -17.853 5.966 0.497 1.00 76.44 83 GLY A O 1
ATOM 598 N N . LEU A 1 84 ? -15.811 5.800 1.406 1.00 81.25 84 LEU A N 1
ATOM 599 C CA . LEU A 1 84 ? -15.349 4.686 0.570 1.00 81.25 84 LEU A CA 1
ATOM 600 C C . LEU A 1 84 ? -15.313 3.362 1.339 1.00 81.25 84 LEU A C 1
ATOM 602 O O . LEU A 1 84 ? -15.544 2.297 0.762 1.00 81.25 84 LEU A O 1
ATOM 606 N N . LEU A 1 85 ? -15.033 3.420 2.640 1.00 79.69 85 LEU A N 1
ATOM 607 C CA . LEU A 1 85 ? -14.930 2.253 3.502 1.00 79.69 85 LEU A CA 1
ATOM 608 C C . LEU A 1 85 ? -16.295 1.908 4.087 1.00 79.69 85 LEU A C 1
ATOM 610 O O . LEU A 1 85 ? -16.803 2.583 4.978 1.00 79.69 85 LEU A O 1
ATOM 614 N N . HIS A 1 86 ? -16.854 0.805 3.608 1.00 75.94 86 HIS A N 1
ATOM 615 C CA . HIS A 1 86 ? -18.073 0.229 4.154 1.00 75.94 86 HIS A CA 1
ATOM 616 C C . HIS A 1 86 ? -17.700 -1.012 4.969 1.00 75.94 86 HIS A C 1
ATOM 618 O O . HIS A 1 86 ? -16.937 -1.847 4.468 1.00 75.94 86 HIS A O 1
ATOM 624 N N . PRO A 1 87 ? -18.192 -1.152 6.213 1.00 69.38 87 PRO A N 1
ATOM 625 C CA . PRO A 1 87 ? -17.920 -2.336 7.012 1.00 69.38 87 PRO A CA 1
ATOM 626 C C . PRO A 1 87 ? -18.445 -3.576 6.285 1.00 69.38 87 PRO A C 1
ATOM 628 O O . PRO A 1 87 ? -19.604 -3.636 5.878 1.00 69.38 87 PRO A O 1
ATOM 631 N N . GLN A 1 88 ? -17.570 -4.560 6.107 1.00 67.25 88 GLN A N 1
ATOM 632 C CA . GLN A 1 88 ? -17.933 -5.861 5.559 1.00 67.25 88 GLN A CA 1
ATOM 633 C C . GLN A 1 88 ? -18.470 -6.738 6.700 1.00 67.25 88 GLN A C 1
ATOM 635 O O . GLN A 1 88 ? -17.791 -6.926 7.709 1.00 67.25 88 GLN A O 1
ATOM 640 N N . GLY A 1 89 ? -19.690 -7.264 6.560 1.00 64.88 89 GLY A N 1
ATOM 641 C CA . GLY A 1 89 ? -20.381 -8.023 7.613 1.00 64.88 89 GLY A CA 1
ATOM 642 C C . GLY A 1 89 ? -21.189 -7.150 8.585 1.00 64.88 89 GLY A C 1
ATOM 643 O O . GLY A 1 89 ? -21.431 -5.974 8.336 1.00 64.88 89 GLY A O 1
ATOM 644 N N . GLY A 1 90 ? -21.638 -7.727 9.706 1.00 61.25 90 GLY A N 1
ATOM 645 C CA . GLY A 1 90 ? -22.566 -7.097 10.667 1.00 61.25 90 GLY A CA 1
ATOM 646 C C . GLY A 1 90 ? -22.001 -5.944 11.513 1.00 61.25 90 GLY A C 1
ATOM 647 O O . GLY A 1 90 ? -22.502 -5.703 12.606 1.00 61.25 90 GLY A O 1
ATOM 648 N N . GLY A 1 91 ? -20.935 -5.271 11.066 1.00 61.06 91 GLY A N 1
ATOM 649 C CA . GLY A 1 91 ? -20.323 -4.129 11.761 1.00 61.06 91 GLY A CA 1
ATOM 650 C C . GLY A 1 91 ? -19.558 -4.473 13.044 1.00 61.06 91 GLY A C 1
ATOM 651 O O . GLY A 1 91 ? -19.089 -3.570 13.735 1.00 61.06 91 GLY A O 1
ATOM 652 N N . ALA A 1 92 ? -19.419 -5.759 13.373 1.00 62.22 92 ALA A N 1
ATOM 653 C CA . ALA A 1 92 ? -18.644 -6.199 14.521 1.00 62.22 92 ALA A CA 1
ATOM 654 C C . ALA A 1 92 ? -17.140 -6.077 14.245 1.00 62.22 92 ALA A C 1
ATOM 656 O O . ALA A 1 92 ? -16.658 -6.424 13.166 1.00 62.22 92 ALA A O 1
ATOM 657 N N . ARG A 1 93 ? -16.410 -5.613 15.262 1.00 66.19 93 ARG A N 1
ATOM 658 C CA . ARG A 1 93 ? -14.948 -5.634 15.307 1.00 66.19 93 ARG A CA 1
ATOM 659 C C . ARG A 1 93 ? -14.417 -7.039 15.047 1.00 66.19 93 ARG A C 1
ATOM 661 O O . ARG A 1 93 ? -14.869 -7.998 15.674 1.00 66.19 93 ARG A O 1
ATOM 668 N N . GLY A 1 94 ? -13.485 -7.150 14.110 1.00 64.94 94 GLY A N 1
ATOM 669 C CA . GLY A 1 94 ? -12.953 -8.418 13.625 1.00 64.94 94 GLY A CA 1
ATOM 670 C C . GLY A 1 94 ? -11.479 -8.543 13.968 1.00 64.94 94 GLY A C 1
ATOM 671 O O . GLY A 1 94 ? -10.694 -7.638 13.703 1.00 64.94 94 GLY A O 1
ATOM 672 N N . GLN A 1 95 ? -11.071 -9.674 14.536 1.00 65.62 95 GLN A N 1
ATOM 673 C CA . GLN A 1 95 ? -9.652 -9.947 14.733 1.00 65.62 95 GLN A CA 1
ATOM 674 C C . GLN A 1 95 ? -9.052 -10.474 13.428 1.00 65.62 95 GLN A C 1
ATOM 676 O O . GLN A 1 95 ? -9.485 -11.505 12.912 1.00 65.62 95 GLN A O 1
ATOM 681 N N . LEU A 1 96 ? -8.061 -9.764 12.885 1.00 63.31 96 LEU A N 1
ATOM 682 C CA . LEU A 1 96 ? -7.355 -10.222 11.694 1.00 63.31 96 LEU A CA 1
ATOM 683 C C . LEU A 1 96 ? -6.357 -11.329 12.071 1.00 63.31 96 LEU A C 1
ATOM 685 O O . LEU A 1 96 ? -5.617 -11.178 13.047 1.00 63.31 96 LEU A O 1
ATOM 689 N N . PRO A 1 97 ? -6.301 -12.437 11.311 1.00 57.41 97 PRO A N 1
ATOM 690 C CA . PRO A 1 97 ? -5.293 -13.463 11.523 1.00 57.41 97 PRO A CA 1
ATOM 691 C C . PRO A 1 97 ? -3.905 -12.934 11.126 1.00 57.41 97 PRO A C 1
ATOM 693 O O . PRO A 1 97 ? -3.703 -12.463 10.007 1.00 57.41 97 PRO A O 1
ATOM 696 N N . GLY A 1 98 ? -2.941 -13.045 12.045 1.00 57.19 98 GLY A N 1
ATOM 697 C CA . GLY A 1 98 ? -1.542 -12.651 11.846 1.00 57.19 98 GLY A CA 1
ATOM 698 C C . GLY A 1 98 ? -1.076 -11.513 12.761 1.00 57.19 98 GLY A C 1
ATOM 699 O O . GLY A 1 98 ? -1.868 -10.838 13.415 1.00 57.19 98 GLY A O 1
ATOM 700 N N . THR A 1 99 ? 0.240 -11.306 12.822 1.00 57.66 99 THR A N 1
ATOM 701 C CA . THR A 1 99 ? 0.850 -10.203 13.574 1.00 57.66 99 THR A CA 1
ATOM 702 C C . THR A 1 99 ? 1.084 -9.030 12.629 1.00 57.66 99 THR A C 1
ATOM 704 O O . THR A 1 99 ? 1.943 -9.098 11.752 1.00 57.66 99 THR A O 1
ATOM 707 N N . VAL A 1 100 ? 0.326 -7.948 12.799 1.00 57.66 100 VAL A N 1
ATOM 708 C CA . VAL A 1 100 ? 0.481 -6.729 11.998 1.00 57.66 100 VAL A CA 1
ATOM 709 C C . VAL A 1 100 ? 1.174 -5.666 12.849 1.00 57.66 100 VAL A C 1
ATOM 711 O O . VAL A 1 100 ? 0.679 -5.292 13.904 1.00 57.66 100 VAL A O 1
ATOM 714 N N . GLY A 1 101 ? 2.347 -5.195 12.423 1.00 55.44 101 GLY A N 1
ATOM 715 C CA . GLY A 1 101 ? 3.071 -4.121 13.122 1.00 55.44 101 GLY A CA 1
ATOM 716 C C . GLY A 1 101 ? 3.791 -4.520 14.420 1.00 55.44 101 GLY A C 1
ATOM 717 O O . GLY A 1 101 ? 4.309 -3.644 15.106 1.00 55.44 101 GLY A O 1
ATOM 718 N N . GLY A 1 102 ? 3.863 -5.812 14.752 1.00 52.81 102 GLY A N 1
ATOM 719 C CA . GLY A 1 102 ? 4.640 -6.327 15.882 1.00 52.81 102 GLY A CA 1
ATOM 720 C C . GLY A 1 102 ? 5.837 -7.174 15.445 1.00 52.81 102 GLY A C 1
ATOM 721 O O . GLY A 1 102 ? 5.868 -7.687 14.327 1.00 52.81 102 GLY A O 1
ATOM 722 N N . LEU A 1 103 ? 6.821 -7.344 16.337 1.00 39.81 103 LEU A N 1
ATOM 723 C CA . LEU A 1 103 ? 7.842 -8.387 16.181 1.00 39.81 103 LEU A CA 1
ATOM 724 C C . LEU A 1 103 ? 7.152 -9.760 16.045 1.00 39.81 103 LEU A C 1
ATOM 726 O O . LEU A 1 103 ? 6.056 -9.931 16.589 1.00 39.81 103 LEU A O 1
ATOM 730 N N . PRO A 1 104 ? 7.763 -10.744 15.361 1.00 41.94 104 PRO A N 1
ATOM 731 C CA . PRO A 1 104 ? 7.244 -12.110 15.337 1.00 41.94 104 PRO A CA 1
ATOM 732 C C . PRO A 1 104 ? 6.880 -12.574 16.760 1.00 41.94 104 PRO A C 1
ATOM 734 O O . PRO A 1 104 ? 7.739 -12.581 17.638 1.00 41.94 104 PRO A O 1
ATOM 737 N N . GLY A 1 105 ? 5.604 -12.903 17.000 1.00 45.62 105 GLY A N 1
ATOM 738 C CA . GLY A 1 105 ? 5.088 -13.293 18.323 1.00 45.62 105 GLY A CA 1
ATOM 739 C C . GLY A 1 105 ? 4.372 -12.199 19.132 1.00 45.62 105 GLY A C 1
ATOM 740 O O . GLY A 1 105 ? 3.914 -12.478 20.237 1.00 45.62 105 GLY A O 1
ATOM 741 N N . ALA A 1 106 ? 4.231 -10.974 18.616 1.00 44.09 106 ALA A N 1
ATOM 742 C CA . ALA A 1 106 ? 3.423 -9.941 19.268 1.00 44.09 106 ALA A CA 1
ATOM 743 C C . ALA A 1 106 ? 1.914 -10.277 19.236 1.00 44.09 106 ALA A C 1
ATOM 745 O O . ALA A 1 106 ? 1.452 -10.923 18.284 1.00 44.09 106 ALA A O 1
ATOM 746 N N . PRO A 1 107 ? 1.143 -9.828 20.250 1.00 45.84 107 PRO A N 1
ATOM 747 C CA . PRO A 1 107 ? -0.284 -10.104 20.332 1.00 45.84 107 PRO A CA 1
ATOM 748 C C . PRO A 1 107 ? -1.029 -9.583 19.090 1.00 45.84 107 PRO A C 1
ATOM 750 O O . PRO A 1 107 ? -0.660 -8.541 18.541 1.00 45.84 107 PRO A O 1
ATOM 753 N N . PRO A 1 108 ? -2.068 -10.305 18.633 1.00 52.31 108 PRO A N 1
ATOM 754 C CA . PRO A 1 108 ? -2.851 -9.926 17.463 1.00 52.31 108 PRO A CA 1
ATOM 755 C C . PRO A 1 108 ? -3.501 -8.551 17.642 1.00 52.31 108 PRO A C 1
ATOM 757 O O . PRO A 1 108 ? -3.987 -8.208 18.721 1.00 52.31 108 PRO A O 1
ATOM 760 N N . VAL A 1 109 ? -3.529 -7.774 16.561 1.00 51.16 109 VAL A N 1
ATOM 761 C CA . VAL A 1 109 ? -4.093 -6.421 16.561 1.00 51.16 109 VAL A CA 1
ATOM 762 C C . VAL A 1 109 ? -5.611 -6.519 16.456 1.00 51.16 109 VAL A C 1
ATOM 764 O O . VAL A 1 109 ? -6.150 -7.035 15.476 1.00 51.16 109 VAL A O 1
ATOM 767 N N . SER A 1 110 ? -6.307 -6.051 17.487 1.00 41.88 110 SER A N 1
ATOM 768 C CA . SER A 1 110 ? -7.767 -5.974 17.493 1.00 41.88 110 SER A CA 1
ATOM 769 C C . SER A 1 110 ? -8.223 -4.818 16.596 1.00 41.88 110 SER A C 1
ATOM 771 O O . SER A 1 110 ? -7.804 -3.679 16.815 1.00 41.88 110 SER A O 1
ATOM 773 N N . CYS A 1 111 ? -9.060 -5.110 15.598 1.00 39.44 111 CYS A N 1
ATOM 774 C CA . CYS A 1 111 ? -9.645 -4.128 14.677 1.00 39.44 111 CYS A CA 1
ATOM 775 C C . CYS A 1 111 ? -11.076 -3.814 15.124 1.00 39.44 111 CYS A C 1
ATOM 777 O O . CYS A 1 111 ? -11.847 -4.789 15.250 1.00 39.44 111 CYS A O 1
#

Foldseek 3Di:
DDDPPPDQWDKDFDPDPDDPDPPPRVIDTDGPDDDDDWDFPDWADDDQQRTWTFTWHQDPPRDTHTDEIGHRDDPVCVVVVVVVDDDDPPPDWDFHPDDYPDDVPDDTGTD

Secondary structure (DSSP, 8-state):
----TT--EEEE--SS----STTTT-PEEEESS-----EEEEEE-SSTTT-EEEEEEEPGGG-EEEEEEPSPPPTTTHHHHHTT---SSSS---BPSS-SSSSTTPPPPB-

Radius of gyration: 19.87 Å; chains: 1; bounding box: 52×35×52 Å

Organism: Streptomyces rimosus subsp. rimosus (strain ATCC 10970 / DSM 40260 / JCM 4667 / NRRL 2234) (NCBI:txid1265868)

Sequence (111 aa):
MGALGGVEGIVYKPERPYAAGRTASGWLKWKRRHTLDIAVLGVTGTSPATQAIALGLPLTRGALQAVGVSLPLPAALCPQLTGLLHPQGGGARGQLPGTVGGLPGAPPVSC

pLDDT: mean 71.57, std 12.99, range [36.34, 88.56]